Protein AF-A0A7C2LKJ3-F1 (afdb_monomer_lite)

Secondary structure (DSSP, 8-state):
----SSSHHHHHHGGGS------TTSPTT--STTTTTPPPPTHHHHT--HHHHHHHHHHHHHTTTPPP-SHHHHHHHHTSTT----TT--GGG--HHHHHHHHHHHHHHS--HHHHHHHHHHHHSSEEEETTEEEE--SS--------

Sequence (148 aa):
MHMKTRLLLLVILILTVGELGADTNVLPGYDGLFQGNFRLHPMLLERKTTEELGFLRNEIFARYGREFKTPAYREYFAKKPWYRVKASYSDNMLTPVDHENIAMILSFERPSRNEDAVRRLVLDRIEYTGDGETVVFSDETYLMWYHG

Structure (mmCIF, N/CA/C/O backbone):
data_AF-A0A7C2LKJ3-F1
#
_entry.id   AF-A0A7C2LKJ3-F1
#
loop_
_atom_site.group_PDB
_atom_site.id
_atom_site.type_symbol
_atom_site.label_atom_id
_atom_site.label_alt_id
_atom_site.label_comp_id
_atom_site.label_asym_id
_atom_site.label_entity_id
_atom_site.label_seq_id
_atom_site.pdbx_PDB_ins_code
_atom_site.Cartn_x
_atom_site.Cartn_y
_atom_site.Cartn_z
_atom_site.occupancy
_atom_site.B_iso_or_equiv
_atom_site.auth_seq_id
_atom_site.auth_comp_id
_atom_site.auth_asym_id
_atom_site.auth_atom_id
_atom_site.pdbx_PDB_model_num
ATOM 1 N N . MET A 1 1 ? -25.558 -38.829 -42.638 1.00 40.34 1 MET A N 1
ATOM 2 C CA . MET A 1 1 ? -24.186 -39.047 -42.133 1.00 40.34 1 MET A CA 1
ATOM 3 C C . MET A 1 1 ? -23.743 -37.784 -41.403 1.00 40.34 1 MET A C 1
ATOM 5 O O . MET A 1 1 ? -23.840 -36.704 -41.968 1.00 40.34 1 MET A O 1
ATOM 9 N N . HIS A 1 2 ? -23.445 -37.907 -40.109 1.00 48.53 2 HIS A N 1
ATOM 10 C CA . HIS A 1 2 ? -23.252 -36.814 -39.152 1.00 48.53 2 HIS A CA 1
ATOM 11 C C . HIS A 1 2 ? -22.059 -35.907 -39.469 1.00 48.53 2 HIS A C 1
ATOM 13 O O . HIS A 1 2 ? -20.924 -36.364 -39.498 1.00 48.53 2 HIS A O 1
ATOM 19 N N . MET A 1 3 ? -22.306 -34.600 -39.564 1.00 44.81 3 MET A N 1
ATOM 20 C CA . MET A 1 3 ? -21.255 -33.585 -39.454 1.00 44.81 3 MET A CA 1
ATOM 21 C C . MET A 1 3 ? -21.743 -32.419 -38.580 1.00 44.81 3 MET A C 1
ATOM 23 O O . MET A 1 3 ? -21.727 -31.260 -38.968 1.00 44.81 3 MET A O 1
ATOM 27 N N . LYS A 1 4 ? -22.250 -32.746 -37.384 1.00 49.72 4 LYS A N 1
ATOM 28 C CA . LYS A 1 4 ? -22.695 -31.790 -36.355 1.00 49.72 4 LYS A CA 1
ATOM 29 C C . LYS A 1 4 ? -21.866 -31.968 -35.081 1.00 49.72 4 LYS A C 1
ATOM 31 O O . LYS A 1 4 ? -22.398 -32.428 -34.079 1.00 49.72 4 LYS A O 1
ATOM 36 N N . THR A 1 5 ? -20.560 -31.688 -35.109 1.00 48.41 5 THR A N 1
ATOM 37 C CA . THR A 1 5 ? -19.768 -31.616 -33.850 1.00 48.41 5 THR A CA 1
ATOM 38 C C . THR A 1 5 ? -18.434 -30.868 -33.938 1.00 48.41 5 THR A C 1
ATOM 40 O O . THR A 1 5 ? -17.774 -30.706 -32.921 1.00 48.41 5 THR A O 1
ATOM 43 N N . ARG A 1 6 ? -18.000 -30.377 -35.107 1.00 48.59 6 ARG A N 1
ATOM 44 C CA . ARG A 1 6 ? -16.655 -29.774 -35.231 1.00 48.59 6 ARG A CA 1
ATOM 45 C C . ARG A 1 6 ? -16.603 -28.246 -35.204 1.00 48.59 6 ARG A C 1
ATOM 47 O O . ARG A 1 6 ? -15.517 -27.705 -35.070 1.00 48.59 6 ARG A O 1
ATOM 54 N N . LEU A 1 7 ? -17.748 -27.558 -35.245 1.00 42.50 7 LEU A N 1
ATOM 55 C CA . LEU A 1 7 ? -17.784 -26.091 -35.150 1.00 42.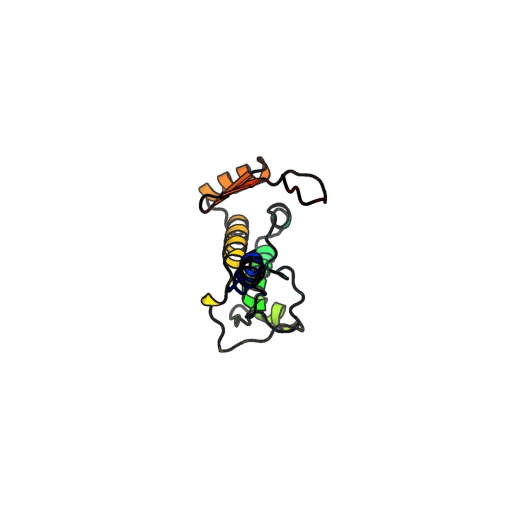50 7 LEU A CA 1
ATOM 56 C C . LEU A 1 7 ? -17.974 -25.573 -33.710 1.00 42.50 7 LEU A C 1
ATOM 58 O O . LEU A 1 7 ? -17.588 -24.450 -33.418 1.00 42.50 7 LEU A O 1
ATOM 62 N N . LEU A 1 8 ? -18.504 -26.393 -32.790 1.00 40.97 8 LEU A N 1
ATOM 63 C CA . LEU A 1 8 ? -18.692 -25.985 -31.389 1.00 40.97 8 LEU A CA 1
ATOM 64 C C . LEU A 1 8 ? -17.378 -26.013 -30.587 1.00 40.97 8 LEU A C 1
ATOM 66 O O . LEU A 1 8 ? -17.197 -25.219 -29.673 1.00 40.97 8 LEU A O 1
ATOM 70 N N . LEU A 1 9 ? -16.434 -26.886 -30.957 1.00 41.34 9 LEU A N 1
ATOM 71 C CA . LEU A 1 9 ? -15.140 -26.991 -30.273 1.00 41.34 9 LEU A CA 1
ATOM 72 C C . LEU A 1 9 ? -14.194 -25.825 -30.591 1.00 41.34 9 LEU A C 1
ATOM 74 O O . LEU A 1 9 ? -13.357 -25.496 -29.760 1.00 41.34 9 LEU A O 1
ATOM 78 N N . LEU A 1 10 ? -14.345 -25.160 -31.743 1.00 38.44 10 LEU A N 1
ATOM 79 C CA . LEU A 1 10 ? -13.482 -24.027 -32.095 1.00 38.44 10 LEU A CA 1
ATOM 80 C C . LEU A 1 10 ? -13.894 -22.730 -31.376 1.00 38.44 10 LEU A C 1
ATOM 82 O O . LEU A 1 10 ? -13.041 -21.909 -31.067 1.00 38.44 10 LEU A O 1
ATOM 86 N N . VAL A 1 11 ? -15.185 -22.569 -31.055 1.00 39.94 11 VAL A N 1
ATOM 87 C CA . VAL A 1 11 ? -15.674 -21.426 -30.260 1.00 39.94 11 VAL A CA 1
ATOM 88 C C . VAL A 1 11 ? -15.288 -21.577 -28.784 1.00 39.94 11 VAL A C 1
ATOM 90 O O . VAL A 1 11 ? -15.018 -20.585 -28.119 1.00 39.94 11 VAL A O 1
ATOM 93 N N . ILE A 1 12 ? -15.180 -22.813 -28.282 1.00 41.06 12 ILE A N 1
ATOM 94 C CA . ILE A 1 12 ? -14.734 -23.084 -26.906 1.00 41.06 12 ILE A CA 1
ATOM 95 C C . ILE A 1 12 ? -13.205 -22.966 -26.772 1.00 41.06 12 ILE A C 1
ATOM 97 O O . ILE A 1 12 ? -12.724 -22.562 -25.720 1.00 41.06 12 ILE A O 1
ATOM 101 N N . LEU A 1 13 ? -12.431 -23.231 -27.832 1.00 37.91 13 LEU A N 1
ATOM 102 C CA . LEU A 1 13 ? -10.963 -23.132 -27.785 1.00 37.91 13 LEU A CA 1
ATOM 103 C C . LEU A 1 13 ? -10.441 -21.680 -27.782 1.00 37.91 13 LEU A C 1
ATOM 105 O O . LEU A 1 13 ? -9.318 -21.434 -27.357 1.00 37.91 13 LEU A O 1
ATOM 109 N N . ILE A 1 14 ? -11.256 -20.708 -28.207 1.00 42.97 14 ILE A N 1
ATOM 110 C CA . ILE A 1 14 ? -10.915 -19.273 -28.137 1.00 42.97 14 ILE A CA 1
ATOM 111 C C . ILE A 1 14 ? -11.253 -18.676 -26.754 1.00 42.97 14 ILE A C 1
ATOM 113 O O . ILE A 1 14 ? -10.770 -17.601 -26.413 1.00 42.97 14 ILE A O 1
ATOM 117 N N . LEU A 1 15 ? -12.005 -19.383 -25.900 1.00 45.09 15 LEU A N 1
ATOM 118 C CA . LEU A 1 15 ? -12.330 -18.911 -24.545 1.00 45.09 15 LEU A CA 1
ATOM 119 C C . LEU A 1 15 ? -11.211 -19.141 -23.514 1.00 45.09 15 LEU A C 1
ATOM 121 O O . LEU A 1 15 ? -11.354 -18.719 -22.373 1.00 45.09 15 LEU A O 1
ATOM 125 N N . THR A 1 16 ? -10.089 -19.756 -23.894 1.00 48.25 16 THR A N 1
ATOM 126 C CA . THR A 1 16 ? -8.920 -19.937 -23.012 1.00 48.25 16 THR A CA 1
ATOM 127 C C . THR A 1 16 ? -7.733 -19.063 -23.415 1.00 48.25 16 THR A C 1
ATOM 129 O O . THR A 1 16 ? -6.583 -19.451 -23.229 1.00 48.25 16 THR A O 1
ATOM 132 N N . VAL A 1 17 ? -7.986 -17.875 -23.968 1.00 46.41 17 VAL A N 1
ATOM 133 C CA . VAL A 1 17 ? -6.996 -16.791 -23.963 1.00 46.41 17 VAL A CA 1
ATOM 134 C C . VAL A 1 17 ? -7.305 -15.929 -22.750 1.00 46.41 17 VAL A C 1
ATOM 136 O O . VAL A 1 17 ? -8.113 -15.014 -22.835 1.00 46.41 17 VAL A O 1
ATOM 139 N N . GLY A 1 18 ? -6.694 -16.299 -21.622 1.00 43.34 18 GLY A N 1
ATOM 140 C CA . GLY A 1 18 ? -6.651 -15.522 -20.388 1.00 43.34 18 GLY A CA 1
ATOM 141 C C . GLY A 1 18 ? -8.020 -15.163 -19.822 1.00 43.34 18 GLY A C 1
ATOM 142 O O . GLY A 1 18 ? -8.619 -14.162 -20.208 1.00 43.34 18 GLY A O 1
ATOM 143 N N . GLU A 1 19 ? -8.457 -15.882 -18.787 1.00 43.75 19 GLU A N 1
ATOM 144 C CA . GLU A 1 19 ? -9.182 -15.183 -17.732 1.00 43.75 19 GLU A CA 1
ATOM 145 C C . GLU A 1 19 ? -8.282 -14.018 -17.294 1.00 43.75 19 GLU A C 1
ATOM 147 O O . GLU A 1 19 ? -7.338 -14.183 -16.523 1.00 43.75 19 GLU A O 1
ATOM 152 N N . LEU A 1 20 ? -8.540 -12.825 -17.831 1.00 43.72 20 LEU A N 1
ATOM 153 C CA . LEU A 1 20 ? -8.267 -11.580 -17.141 1.00 43.72 20 LEU A CA 1
ATOM 154 C C . LEU A 1 20 ? -9.114 -11.683 -15.879 1.00 43.72 20 LEU A C 1
ATOM 156 O O . LEU A 1 20 ? -10.274 -11.276 -15.873 1.00 43.72 20 LEU A O 1
ATOM 160 N N . GLY A 1 21 ? -8.571 -12.368 -14.871 1.00 44.16 21 GLY A N 1
ATOM 161 C CA . GLY A 1 21 ? -9.195 -12.565 -13.581 1.00 44.16 21 GLY A CA 1
ATOM 162 C C . GLY A 1 21 ? -9.413 -11.186 -13.000 1.00 44.16 21 GLY A C 1
ATOM 163 O O . GLY A 1 21 ? -8.504 -10.597 -12.416 1.00 44.16 21 GLY A O 1
ATOM 164 N N . ALA A 1 22 ? -10.599 -10.634 -13.250 1.00 51.09 22 ALA A N 1
ATOM 165 C CA . ALA A 1 22 ? -11.072 -9.466 -12.555 1.00 51.09 22 ALA A CA 1
ATOM 166 C C . ALA A 1 22 ? -10.930 -9.799 -11.076 1.00 51.09 22 ALA A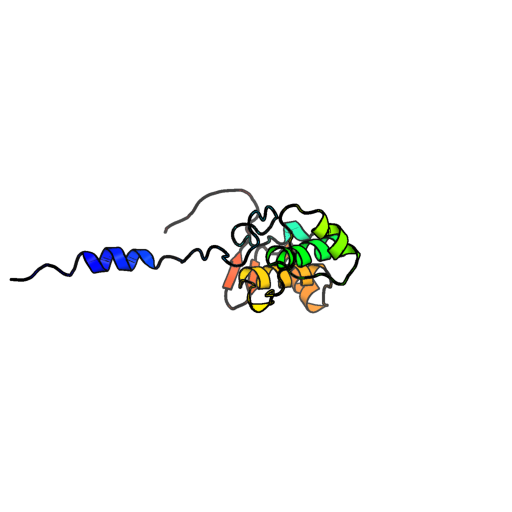 C 1
ATOM 168 O O . ALA A 1 22 ? -11.396 -10.845 -10.629 1.00 51.09 22 ALA A O 1
ATOM 169 N N . ASP A 1 23 ? -10.212 -8.953 -10.355 1.00 62.22 23 ASP A N 1
ATOM 170 C CA . ASP A 1 23 ? -9.937 -9.137 -8.945 1.00 62.22 23 ASP A CA 1
ATOM 171 C C . ASP A 1 23 ? -11.259 -9.079 -8.161 1.00 62.22 23 ASP A C 1
ATOM 173 O O . ASP A 1 23 ? -11.741 -8.016 -7.764 1.00 62.22 23 ASP A O 1
ATOM 177 N N . THR A 1 24 ? -11.910 -10.235 -8.010 1.00 67.56 24 THR A N 1
ATOM 178 C CA . THR A 1 24 ? -13.265 -10.336 -7.454 1.00 67.56 24 THR A CA 1
ATOM 179 C C . THR A 1 24 ? -13.303 -10.046 -5.957 1.00 67.56 24 THR A C 1
ATOM 181 O O . THR A 1 24 ? -14.384 -9.939 -5.379 1.00 67.56 24 THR A O 1
ATOM 184 N N . ASN A 1 25 ? -12.141 -9.950 -5.306 1.00 85.94 25 ASN A N 1
ATOM 185 C CA . ASN A 1 25 ? -12.035 -9.798 -3.859 1.00 85.94 25 ASN A CA 1
ATOM 186 C C . ASN A 1 25 ? -11.881 -8.336 -3.418 1.00 85.94 25 ASN A C 1
ATOM 188 O O . ASN A 1 25 ? -12.074 -8.044 -2.225 1.00 85.94 25 ASN A O 1
ATOM 192 N N . VAL A 1 26 ? -11.586 -7.432 -4.359 1.00 93.12 26 VAL A N 1
ATOM 193 C CA . VAL A 1 26 ? -11.445 -5.992 -4.120 1.00 93.12 26 VAL A CA 1
ATOM 194 C C . VAL A 1 26 ? -12.758 -5.363 -3.659 1.00 93.12 26 VAL A C 1
ATOM 196 O O . VAL A 1 26 ? -13.864 -5.766 -4.024 1.00 93.12 26 VAL A O 1
ATOM 199 N N . LEU A 1 27 ? -12.631 -4.352 -2.805 1.00 94.62 27 LEU A N 1
ATOM 200 C CA . LEU A 1 27 ? -13.735 -3.558 -2.299 1.00 94.62 27 LEU A CA 1
ATOM 201 C C . LEU A 1 27 ? -14.473 -2.840 -3.442 1.00 94.62 27 LEU A C 1
ATOM 203 O O . LEU A 1 27 ? -13.836 -2.207 -4.290 1.00 94.62 27 LEU A O 1
ATOM 207 N N . PRO A 1 28 ? -15.818 -2.859 -3.440 1.00 93.75 28 PRO A N 1
ATOM 208 C CA . PRO A 1 28 ? -16.602 -2.103 -4.405 1.00 93.75 28 PRO A CA 1
ATOM 209 C C . PRO A 1 28 ? -16.226 -0.618 -4.400 1.00 93.75 28 PRO A C 1
ATOM 211 O O . PRO A 1 28 ? -16.133 0.007 -3.343 1.00 93.75 28 PRO A O 1
ATOM 214 N N . GLY A 1 29 ? -16.039 -0.053 -5.592 1.00 92.94 29 GLY A N 1
ATOM 215 C CA . GLY A 1 29 ? -15.694 1.359 -5.759 1.00 92.94 29 GLY A CA 1
ATOM 216 C C . GLY A 1 29 ? -14.233 1.705 -5.465 1.00 92.94 29 GLY A C 1
ATOM 217 O O . GLY A 1 29 ? -13.926 2.889 -5.379 1.00 92.94 29 GLY A O 1
ATOM 218 N N . TYR A 1 30 ? -13.341 0.718 -5.309 1.00 94.94 30 TYR A N 1
ATOM 219 C CA . TYR A 1 30 ? -11.901 0.969 -5.224 1.00 94.94 30 TYR A CA 1
ATOM 220 C C . TYR A 1 30 ? -11.416 1.814 -6.412 1.00 94.94 30 TYR A C 1
ATOM 222 O O . TYR A 1 30 ? -11.569 1.414 -7.566 1.00 94.94 30 TYR A O 1
ATOM 230 N N . ASP A 1 31 ? -10.824 2.973 -6.113 1.00 93.88 31 ASP A N 1
ATOM 231 C CA . ASP A 1 31 ? -10.349 3.974 -7.082 1.00 93.88 31 ASP A CA 1
ATOM 232 C C . ASP A 1 31 ? -8.834 4.239 -7.013 1.00 93.88 31 ASP A C 1
ATOM 234 O O . ASP A 1 31 ? -8.342 5.242 -7.527 1.00 93.88 31 ASP A O 1
ATOM 238 N N . GLY A 1 32 ? -8.096 3.352 -6.343 1.00 93.38 32 GLY A N 1
ATOM 239 C CA . GLY A 1 32 ? -6.665 3.515 -6.107 1.00 93.38 32 GLY A CA 1
ATOM 240 C C . GLY A 1 32 ? -5.769 3.089 -7.275 1.00 93.38 32 GLY A C 1
ATOM 241 O O . GLY A 1 32 ? -6.231 2.755 -8.363 1.00 93.38 32 GLY A O 1
ATOM 242 N N . LEU A 1 33 ? -4.456 3.080 -7.034 1.00 92.56 33 LEU A N 1
ATOM 243 C CA . LEU A 1 33 ? -3.438 2.856 -8.067 1.00 92.56 33 LEU A CA 1
ATOM 244 C C . LEU A 1 33 ? -3.504 1.453 -8.681 1.00 92.56 33 LEU A C 1
ATOM 246 O O . LEU A 1 33 ? -3.233 1.278 -9.864 1.00 92.56 33 LEU A O 1
ATOM 250 N N . PHE A 1 34 ? -3.842 0.445 -7.881 1.00 91.62 34 PHE A N 1
ATOM 251 C CA . PHE A 1 34 ? -3.712 -0.957 -8.270 1.00 91.62 34 PHE A CA 1
ATOM 252 C C . PHE A 1 34 ? -4.900 -1.488 -9.087 1.00 91.62 34 PHE A C 1
ATOM 254 O O . PHE A 1 34 ? -5.074 -2.699 -9.211 1.00 91.62 34 PHE A O 1
ATOM 261 N N . GLN A 1 35 ? -5.756 -0.615 -9.625 1.00 86.62 35 GLN A N 1
ATOM 262 C CA . GLN A 1 35 ? -6.895 -1.036 -10.441 1.00 86.62 35 GLN A CA 1
ATOM 263 C C . GLN A 1 35 ? -6.465 -1.957 -11.595 1.00 86.62 35 GLN A C 1
ATOM 265 O O . GLN A 1 35 ? -5.453 -1.725 -12.250 1.00 86.62 35 GLN A O 1
ATOM 270 N N . GLY A 1 36 ? -7.251 -3.010 -11.844 1.00 84.12 36 GLY A N 1
ATOM 271 C CA . GLY A 1 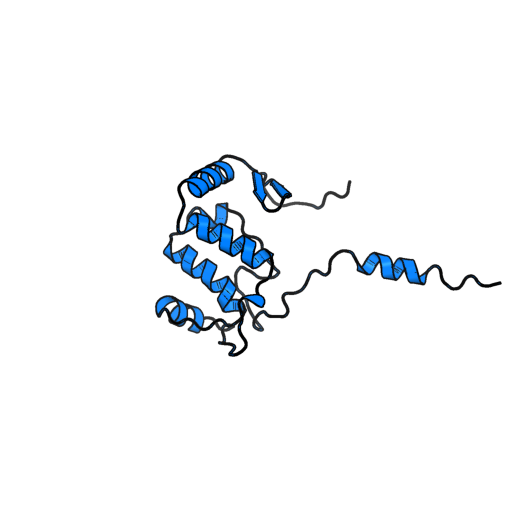36 ? -7.032 -3.909 -12.981 1.00 84.12 36 GLY A CA 1
ATOM 272 C C . GLY A 1 36 ? -5.731 -4.716 -12.916 1.00 84.12 36 GLY A C 1
ATOM 273 O O . GLY A 1 36 ? -5.144 -4.972 -13.961 1.00 84.12 36 GLY A O 1
ATOM 274 N N . ASN A 1 37 ? -5.278 -5.100 -11.715 1.00 81.19 37 ASN A N 1
ATOM 275 C CA . ASN A 1 37 ? -4.001 -5.796 -11.502 1.00 81.19 37 ASN A CA 1
ATOM 276 C C . ASN A 1 37 ? -2.811 -5.006 -12.070 1.00 81.19 37 ASN A C 1
ATOM 278 O O . ASN A 1 37 ? -1.945 -5.556 -12.752 1.00 81.19 37 ASN A O 1
ATOM 282 N N . PHE A 1 38 ? -2.787 -3.694 -11.821 1.00 84.38 38 PHE A N 1
ATOM 283 C CA . PHE A 1 38 ? -1.691 -2.835 -12.254 1.00 84.38 38 PHE A CA 1
ATOM 284 C C . PHE A 1 38 ? -0.350 -3.337 -11.701 1.00 84.38 38 PHE A C 1
ATOM 286 O O . PHE A 1 38 ? -0.177 -3.459 -10.486 1.00 84.38 38 PHE A O 1
ATOM 293 N N . ARG A 1 39 ? 0.606 -3.593 -12.597 1.00 87.19 39 ARG A N 1
ATOM 294 C CA . ARG A 1 39 ? 1.993 -3.927 -12.254 1.00 87.19 39 ARG A CA 1
ATOM 295 C C . ARG A 1 39 ? 2.814 -2.652 -12.125 1.00 87.19 39 ARG A C 1
ATOM 297 O O . ARG A 1 39 ? 2.805 -1.810 -13.022 1.00 87.19 39 ARG A O 1
ATOM 304 N N . LEU A 1 40 ? 3.521 -2.509 -11.011 1.00 84.06 40 LEU A N 1
ATOM 305 C CA . LEU A 1 40 ? 4.380 -1.361 -10.760 1.00 84.06 40 LEU A CA 1
ATOM 306 C C . LEU A 1 40 ? 5.588 -1.364 -11.692 1.00 84.06 40 LEU A C 1
ATOM 308 O O . LEU A 1 40 ? 6.249 -2.380 -11.886 1.00 84.06 40 LEU A O 1
ATOM 312 N N . HIS A 1 41 ? 5.910 -0.176 -12.196 1.00 83.31 41 HIS A N 1
ATOM 313 C CA . HIS A 1 41 ? 7.199 0.094 -12.810 1.00 83.31 41 HIS A CA 1
ATOM 314 C C . HIS A 1 41 ? 8.169 0.664 -11.757 1.00 83.31 41 HIS A C 1
ATOM 316 O O . HIS A 1 41 ? 7.774 1.590 -11.037 1.00 83.31 41 HIS A O 1
ATOM 322 N N . PRO A 1 42 ? 9.435 0.208 -11.682 1.00 77.75 42 PRO A N 1
ATOM 323 C CA . PRO A 1 42 ? 10.410 0.667 -10.685 1.00 77.75 42 PRO A CA 1
ATOM 324 C C . PRO A 1 42 ? 10.589 2.194 -10.602 1.00 77.75 42 PRO A C 1
ATOM 326 O O . PRO A 1 42 ? 10.718 2.740 -9.505 1.00 77.75 42 PRO A O 1
ATOM 329 N N . MET A 1 43 ? 10.514 2.915 -11.731 1.00 78.38 43 MET A N 1
ATOM 330 C CA . MET A 1 43 ? 10.599 4.392 -11.747 1.00 78.38 43 MET A CA 1
ATOM 331 C C . MET A 1 43 ? 9.521 5.080 -10.897 1.00 78.38 43 MET A C 1
ATOM 333 O O . MET A 1 43 ? 9.753 6.168 -10.375 1.00 78.38 43 MET A O 1
ATOM 337 N N . LEU A 1 44 ? 8.348 4.461 -10.712 1.00 85.19 44 LEU A N 1
ATOM 338 C CA . LEU A 1 44 ? 7.298 5.030 -9.860 1.00 85.19 44 LEU A CA 1
ATOM 339 C C . LEU A 1 44 ? 7.692 5.030 -8.377 1.00 85.19 44 LEU A C 1
ATOM 341 O O . LEU A 1 44 ? 7.112 5.780 -7.591 1.00 85.19 44 LEU A O 1
ATOM 345 N N . LEU A 1 45 ? 8.658 4.197 -7.989 1.00 87.69 45 LEU A N 1
ATOM 346 C CA . LEU A 1 45 ? 9.107 4.025 -6.610 1.00 87.69 45 LEU A CA 1
ATOM 347 C C . LEU A 1 45 ? 10.385 4.808 -6.302 1.00 87.69 45 LEU A C 1
ATOM 349 O O . LEU A 1 45 ? 10.627 5.143 -5.146 1.00 87.69 45 LEU A O 1
ATOM 353 N N . GLU A 1 46 ? 11.189 5.124 -7.318 1.00 81.44 46 GLU A N 1
ATOM 354 C CA . GLU A 1 46 ? 12.536 5.686 -7.164 1.00 81.44 46 GLU A CA 1
ATOM 355 C C . GLU A 1 46 ? 12.576 6.953 -6.304 1.00 81.44 46 GLU A C 1
ATOM 357 O O . GLU A 1 46 ? 13.455 7.104 -5.455 1.00 81.44 46 GLU A O 1
ATOM 362 N N . ARG A 1 47 ? 11.596 7.840 -6.496 1.00 84.56 47 ARG A N 1
ATOM 363 C CA . ARG A 1 47 ? 11.527 9.147 -5.831 1.00 84.56 47 ARG A CA 1
ATOM 364 C C . ARG A 1 47 ? 10.638 9.159 -4.586 1.00 84.56 47 ARG A C 1
ATOM 366 O O . ARG A 1 47 ? 10.405 10.233 -4.037 1.00 84.56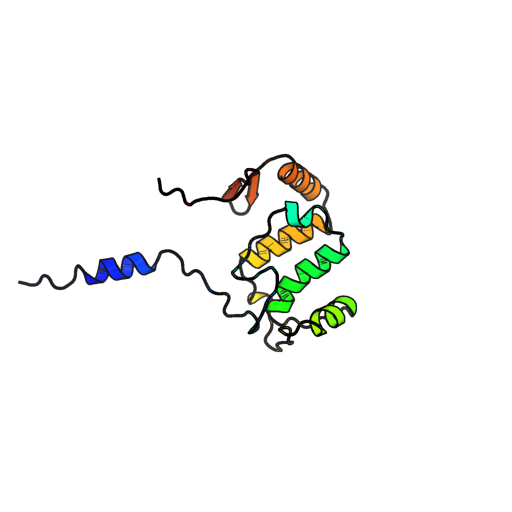 47 ARG A O 1
ATOM 373 N N . LYS A 1 48 ? 10.122 8.002 -4.160 1.00 89.75 48 LYS A N 1
ATOM 374 C CA . LYS A 1 48 ? 9.269 7.884 -2.973 1.00 89.75 48 LYS A CA 1
ATOM 375 C C . LYS A 1 48 ? 10.111 7.715 -1.714 1.00 89.75 48 LYS A C 1
ATOM 377 O O . LYS A 1 48 ? 11.088 6.972 -1.686 1.00 89.75 48 LYS A O 1
ATOM 382 N N . THR A 1 49 ? 9.692 8.377 -0.648 1.00 93.44 49 THR A N 1
ATOM 383 C CA . THR A 1 49 ? 10.210 8.157 0.704 1.00 93.44 49 THR A CA 1
ATOM 384 C C . THR A 1 49 ? 9.785 6.786 1.238 1.00 93.44 49 THR A C 1
ATOM 386 O O . THR A 1 49 ? 8.780 6.218 0.808 1.00 93.44 49 THR A O 1
ATOM 389 N N . THR A 1 50 ? 10.503 6.261 2.236 1.00 91.44 50 THR A N 1
ATOM 390 C CA . THR A 1 50 ? 10.129 5.008 2.923 1.00 91.44 50 THR A CA 1
ATOM 391 C C . THR A 1 50 ? 8.705 5.053 3.484 1.00 91.44 50 THR A C 1
ATOM 393 O O . THR A 1 50 ? 8.007 4.041 3.490 1.00 91.44 50 THR A O 1
ATOM 396 N N . GLU A 1 51 ? 8.250 6.224 3.933 1.00 95.12 51 GLU A N 1
ATOM 397 C CA . GLU A 1 51 ? 6.884 6.412 4.418 1.00 95.12 51 GLU A CA 1
ATOM 398 C C . GLU A 1 51 ? 5.854 6.272 3.288 1.00 95.12 51 GLU A C 1
ATOM 400 O O . GLU A 1 51 ? 4.907 5.493 3.418 1.00 95.12 51 GLU A O 1
ATOM 405 N N . GLU A 1 52 ? 6.056 6.959 2.159 1.00 96.12 52 GLU A N 1
ATOM 406 C CA . GLU A 1 52 ? 5.174 6.863 0.987 1.00 96.12 52 GLU A CA 1
ATOM 407 C C . GLU A 1 52 ? 5.113 5.444 0.421 1.00 96.12 52 GLU A C 1
ATOM 409 O O . GLU A 1 52 ? 4.038 4.982 0.037 1.00 96.12 52 GLU A O 1
ATOM 414 N N . LEU A 1 53 ? 6.246 4.741 0.398 1.00 95.81 53 LEU A N 1
ATOM 415 C CA . LEU A 1 53 ? 6.306 3.333 0.013 1.00 95.81 53 LEU A CA 1
ATOM 416 C C . LEU A 1 53 ? 5.486 2.462 0.975 1.00 95.81 53 LEU A C 1
ATOM 418 O O . LEU A 1 53 ? 4.683 1.647 0.526 1.00 95.81 53 LEU A O 1
ATOM 422 N N . GLY A 1 54 ? 5.575 2.724 2.282 1.00 97.44 54 GLY A N 1
ATOM 423 C CA . GLY A 1 54 ? 4.746 2.064 3.286 1.00 97.44 54 GLY A CA 1
ATOM 424 C C . GLY A 1 54 ? 3.249 2.261 3.045 1.00 97.44 54 GLY A C 1
ATOM 425 O O . GLY A 1 54 ? 2.482 1.299 3.123 1.00 97.44 54 GLY A O 1
ATOM 426 N N . PHE A 1 55 ? 2.804 3.479 2.726 1.00 98.31 55 PHE A N 1
ATOM 427 C CA . PHE A 1 55 ? 1.403 3.724 2.362 1.00 98.31 55 PHE A CA 1
ATOM 428 C C . PHE A 1 55 ? 1.010 3.004 1.071 1.00 98.31 55 PHE A C 1
ATOM 430 O O . PHE A 1 55 ? -0.044 2.373 1.036 1.00 98.31 55 PHE A O 1
ATOM 437 N N . LEU A 1 56 ? 1.869 3.037 0.052 1.00 97.44 56 LEU A N 1
ATOM 438 C CA . LEU A 1 56 ? 1.636 2.370 -1.225 1.00 97.44 56 LEU A CA 1
ATOM 439 C C . LEU A 1 56 ? 1.480 0.852 -1.054 1.00 97.44 56 LEU A C 1
ATOM 441 O O . LEU A 1 56 ? 0.510 0.268 -1.532 1.00 97.44 56 LEU A O 1
ATOM 445 N N . ARG A 1 57 ? 2.378 0.217 -0.296 1.00 97.75 57 ARG A N 1
ATOM 446 C CA . ARG A 1 57 ? 2.291 -1.211 0.032 1.00 97.75 57 ARG A CA 1
ATOM 447 C C . ARG A 1 57 ? 1.035 -1.527 0.832 1.00 97.75 57 ARG A C 1
ATOM 449 O O . ARG A 1 57 ? 0.413 -2.562 0.617 1.00 97.75 57 ARG A O 1
ATOM 456 N N . ASN A 1 58 ? 0.641 -0.652 1.759 1.00 98.50 58 ASN A N 1
ATOM 457 C CA . ASN A 1 58 ? -0.571 -0.876 2.541 1.00 98.50 58 ASN A CA 1
ATOM 458 C C . ASN A 1 58 ? -1.863 -0.655 1.747 1.00 98.50 58 ASN A C 1
ATOM 460 O O . ASN A 1 58 ? -2.873 -1.258 2.099 1.00 98.50 58 ASN A O 1
ATOM 464 N N . GLU A 1 59 ? -1.842 0.105 0.651 1.00 98.31 59 GLU A N 1
ATOM 465 C CA . GLU A 1 59 ? -2.997 0.240 -0.241 1.00 98.31 59 GLU A CA 1
ATOM 466 C C . GLU A 1 59 ? -3.374 -1.099 -0.891 1.00 98.31 59 GLU A C 1
ATOM 468 O O . GLU A 1 59 ? -4.562 -1.423 -0.968 1.00 98.31 59 GLU A O 1
ATOM 473 N N . ILE A 1 60 ? -2.370 -1.911 -1.248 1.00 97.69 60 ILE A N 1
ATOM 474 C CA . ILE A 1 60 ? -2.559 -3.268 -1.783 1.00 97.69 60 ILE A CA 1
ATOM 475 C C . ILE A 1 60 ? -3.379 -4.124 -0.822 1.00 97.69 60 ILE A C 1
ATOM 477 O O . ILE A 1 60 ? -4.261 -4.842 -1.255 1.00 97.69 60 ILE A O 1
ATOM 481 N N . PHE A 1 61 ? -3.157 -4.032 0.488 1.00 98.06 61 PHE A N 1
ATOM 482 C CA . PHE A 1 61 ? -3.981 -4.770 1.448 1.00 98.06 61 PHE A CA 1
ATOM 483 C C . PHE A 1 61 ? -5.313 -4.060 1.748 1.00 98.06 61 PHE A C 1
ATOM 485 O O . PHE A 1 61 ? -6.335 -4.702 2.003 1.00 98.06 61 PHE A O 1
ATOM 492 N N . ALA A 1 62 ? -5.323 -2.723 1.728 1.00 98.19 62 ALA A N 1
ATOM 493 C CA . ALA A 1 62 ? -6.503 -1.916 2.021 1.00 98.19 62 ALA A CA 1
ATOM 494 C C . ALA A 1 62 ? -7.627 -2.163 1.011 1.00 98.19 62 ALA A C 1
ATOM 496 O O . ALA A 1 62 ? -8.789 -2.229 1.414 1.00 98.19 62 ALA A O 1
ATOM 497 N N . ARG A 1 63 ? -7.299 -2.349 -0.277 1.00 97.31 63 ARG A N 1
ATOM 498 C CA . ARG A 1 63 ? -8.293 -2.626 -1.329 1.00 97.31 63 ARG A CA 1
ATOM 499 C C . ARG A 1 63 ? -9.047 -3.941 -1.115 1.00 97.31 63 ARG A C 1
ATOM 501 O O . ARG A 1 63 ? -10.135 -4.089 -1.649 1.00 97.31 63 ARG A O 1
ATOM 508 N N . TYR A 1 64 ? -8.535 -4.840 -0.276 1.00 96.94 64 TYR A N 1
ATOM 509 C CA . TYR A 1 64 ? -9.206 -6.077 0.144 1.00 96.94 64 TYR A CA 1
ATOM 510 C C . TYR A 1 64 ? -9.885 -5.978 1.518 1.00 96.94 64 TYR A C 1
ATOM 512 O O . TYR A 1 64 ? -10.492 -6.943 1.983 1.00 96.94 64 TYR A O 1
ATOM 520 N N . GLY A 1 65 ? -9.804 -4.823 2.183 1.00 97.75 65 GLY A N 1
ATOM 521 C CA . GLY A 1 65 ? -10.438 -4.571 3.476 1.00 97.75 65 GLY A CA 1
ATOM 522 C C . GLY A 1 65 ? -9.627 -4.999 4.700 1.00 97.75 65 GLY A C 1
ATOM 523 O O . GLY A 1 65 ? -10.227 -5.250 5.748 1.00 97.75 65 GLY A O 1
ATOM 524 N N . ARG A 1 66 ? -8.291 -5.074 4.605 1.00 98.38 66 ARG A N 1
ATOM 525 C CA . ARG A 1 66 ? -7.419 -5.341 5.763 1.00 98.38 66 ARG A CA 1
ATOM 526 C C . ARG A 1 66 ? -7.627 -4.318 6.874 1.00 98.38 66 ARG A C 1
ATOM 528 O O . ARG A 1 66 ? -7.524 -3.126 6.627 1.00 98.38 66 ARG A O 1
ATOM 535 N N . GLU A 1 67 ? -7.809 -4.770 8.115 1.00 98.19 67 GLU A N 1
ATOM 536 C CA . GLU A 1 67 ? -7.821 -3.877 9.278 1.00 98.19 67 GLU A CA 1
ATOM 537 C C . GLU A 1 67 ? -6.397 -3.433 9.671 1.00 98.19 67 GLU A 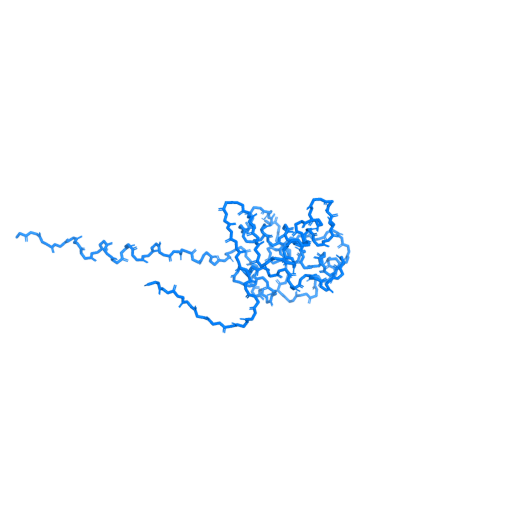C 1
ATOM 539 O O . GLU A 1 67 ? -5.512 -4.261 9.901 1.00 98.19 67 GLU A O 1
ATOM 544 N N . PHE A 1 68 ? -6.176 -2.124 9.828 1.00 98.12 68 PHE A N 1
ATOM 545 C CA . PHE A 1 68 ? -4.881 -1.579 10.250 1.00 98.12 68 PHE A CA 1
ATOM 546 C C . PHE A 1 68 ? -4.823 -1.259 11.750 1.00 98.12 68 PHE A C 1
ATOM 548 O O . PHE A 1 68 ? -5.608 -0.468 12.280 1.00 98.12 68 PHE A O 1
ATOM 555 N N . LYS A 1 69 ? -3.812 -1.812 12.434 1.00 97.12 69 LYS A N 1
ATOM 556 C CA . LYS A 1 69 ? -3.516 -1.503 13.846 1.00 97.12 69 LYS A CA 1
ATOM 557 C C . LYS A 1 69 ? -2.627 -0.267 14.005 1.00 97.12 69 LYS A C 1
ATOM 559 O O . LYS A 1 69 ? -2.823 0.507 14.943 1.00 97.12 69 LYS A O 1
ATOM 564 N N . THR A 1 70 ? -1.721 -0.025 13.059 1.00 97.69 70 THR A N 1
ATOM 565 C CA . THR A 1 70 ? -0.897 1.191 13.012 1.00 97.69 70 THR A CA 1
ATOM 566 C C . THR A 1 70 ? -1.782 2.433 12.827 1.00 97.69 70 THR A C 1
ATOM 568 O O . THR A 1 70 ? -2.526 2.479 11.842 1.00 97.69 70 THR A O 1
ATOM 571 N N . PRO A 1 71 ? -1.710 3.444 13.720 1.00 98.19 71 PRO A N 1
ATOM 572 C CA . PRO A 1 71 ? -2.566 4.632 13.650 1.00 98.19 71 PRO A CA 1
ATOM 573 C C . PRO A 1 71 ? -2.499 5.373 12.313 1.00 98.19 71 PRO A C 1
ATOM 575 O O . PRO A 1 71 ? -3.542 5.615 11.716 1.00 98.19 71 PRO A O 1
ATOM 578 N N . ALA A 1 72 ? -1.293 5.614 11.791 1.00 97.94 72 ALA A N 1
ATOM 579 C CA . ALA A 1 72 ? -1.094 6.336 10.533 1.00 97.94 72 ALA A CA 1
ATOM 580 C C . ALA A 1 72 ? -1.848 5.699 9.349 1.00 97.94 72 ALA A C 1
ATOM 582 O O . ALA A 1 72 ? -2.582 6.382 8.637 1.00 97.94 72 ALA A O 1
ATOM 583 N N . TYR A 1 73 ? -1.743 4.376 9.169 1.00 98.44 73 TYR A N 1
ATOM 584 C CA . TYR A 1 73 ? -2.456 3.669 8.098 1.00 98.44 73 TYR A CA 1
ATOM 585 C C . TYR A 1 73 ? -3.964 3.654 8.331 1.00 98.44 73 TYR A C 1
ATOM 587 O O . TYR A 1 73 ? -4.732 3.914 7.408 1.00 98.44 73 TYR A O 1
ATOM 595 N N . ARG A 1 74 ? -4.400 3.398 9.570 1.00 98.38 74 ARG A N 1
ATOM 596 C CA . ARG A 1 74 ? -5.825 3.392 9.909 1.00 98.38 74 ARG A CA 1
ATOM 597 C C . ARG A 1 74 ? -6.473 4.740 9.597 1.00 98.38 74 ARG A C 1
ATOM 599 O O . ARG A 1 74 ? -7.511 4.770 8.949 1.00 98.38 74 ARG A O 1
ATOM 606 N N . GLU A 1 75 ? -5.858 5.836 10.027 1.00 98.38 75 GLU A N 1
ATOM 607 C CA . GLU A 1 75 ? -6.368 7.194 9.818 1.00 98.38 75 GLU A CA 1
ATOM 608 C C . GLU A 1 75 ? -6.329 7.618 8.350 1.00 98.38 75 GLU A C 1
ATOM 610 O O . GLU A 1 75 ? -7.247 8.287 7.877 1.00 98.38 75 GLU A O 1
ATOM 615 N N . TYR A 1 76 ? -5.289 7.218 7.616 1.00 98.44 76 TYR A N 1
ATOM 616 C CA . TYR A 1 76 ? -5.173 7.494 6.189 1.00 98.44 76 TYR A CA 1
ATOM 617 C C . TYR A 1 76 ? -6.252 6.770 5.377 1.00 98.44 76 TYR A C 1
ATOM 619 O O . TYR A 1 76 ? -6.991 7.410 4.627 1.00 98.44 76 TYR A O 1
ATOM 627 N N . PHE A 1 77 ? -6.389 5.449 5.545 1.00 98.44 77 PHE A N 1
ATOM 628 C CA . PHE A 1 77 ? -7.348 4.661 4.768 1.00 98.44 77 PHE A CA 1
ATOM 629 C C . PHE A 1 77 ? -8.794 4.898 5.205 1.00 98.44 77 PHE A C 1
ATOM 631 O O . PHE A 1 77 ? -9.678 4.879 4.357 1.00 98.44 77 PHE A O 1
ATOM 638 N N . ALA A 1 78 ? -9.058 5.243 6.473 1.00 97.56 78 ALA A N 1
ATOM 639 C CA . ALA A 1 78 ? -10.401 5.628 6.924 1.00 97.56 78 ALA A CA 1
ATOM 640 C C . ALA A 1 78 ? -10.976 6.851 6.184 1.00 97.56 78 ALA A C 1
ATOM 642 O O . ALA A 1 78 ? -12.192 7.018 6.138 1.00 97.56 78 ALA A O 1
ATOM 643 N N . LYS A 1 79 ? -10.123 7.695 5.586 1.00 98.06 79 LYS A N 1
ATOM 644 C CA . LYS A 1 79 ? -10.540 8.848 4.771 1.00 98.06 79 LYS A CA 1
ATOM 645 C C . LYS A 1 79 ? -10.864 8.476 3.320 1.00 98.06 79 LYS A C 1
ATOM 647 O O . LYS A 1 79 ? -11.380 9.317 2.588 1.00 98.06 79 LYS A O 1
ATOM 652 N N . LYS A 1 80 ? -10.547 7.256 2.875 1.00 97.94 80 LYS A N 1
ATOM 653 C CA . LYS A 1 80 ? -10.828 6.803 1.508 1.00 97.94 80 LYS A CA 1
ATOM 654 C C . LYS A 1 80 ? -12.292 6.358 1.407 1.00 97.94 80 LYS A C 1
ATOM 656 O O . LYS A 1 80 ? -12.720 5.517 2.200 1.00 97.94 80 LYS A O 1
ATOM 661 N N . PRO A 1 81 ? -13.073 6.866 0.436 1.00 97.38 81 PRO A N 1
ATOM 662 C CA . PRO A 1 81 ? -14.507 6.582 0.357 1.00 97.38 81 PRO A CA 1
ATOM 663 C C . PRO A 1 81 ? -14.807 5.089 0.168 1.00 97.38 81 PRO A C 1
ATOM 665 O O . PRO A 1 81 ? -15.775 4.590 0.749 1.00 97.38 81 PRO A O 1
ATOM 668 N N . TRP A 1 82 ? -13.943 4.377 -0.560 1.00 96.44 82 TRP A N 1
ATOM 669 C CA . TRP A 1 82 ? -14.041 2.946 -0.860 1.00 96.44 82 TRP A CA 1
ATOM 670 C C . TRP A 1 82 ? -13.557 2.017 0.256 1.00 96.44 82 TRP A C 1
ATOM 672 O O . TRP A 1 82 ? -13.887 0.834 0.250 1.00 96.44 82 TRP A O 1
ATOM 682 N N . TYR A 1 83 ? -12.774 2.506 1.221 1.00 98.00 83 TYR A N 1
ATOM 683 C CA . TYR A 1 83 ? -12.153 1.630 2.212 1.00 98.00 83 TYR A CA 1
ATOM 684 C C . TYR A 1 83 ? -13.145 1.226 3.303 1.00 98.00 83 TYR A C 1
ATOM 686 O O . TYR A 1 83 ? -13.742 2.067 3.982 1.00 98.00 83 TYR A O 1
ATOM 694 N N . ARG A 1 84 ? -13.307 -0.082 3.500 1.00 97.75 84 ARG A N 1
ATOM 695 C CA . ARG A 1 84 ? -14.113 -0.682 4.566 1.00 97.75 84 ARG A CA 1
ATOM 696 C C . ARG A 1 84 ? -13.402 -1.931 5.069 1.00 97.75 84 ARG A C 1
ATOM 698 O O . ARG A 1 84 ? -12.931 -2.735 4.269 1.00 97.75 84 ARG A O 1
ATOM 705 N N . VAL A 1 85 ? -13.344 -2.105 6.387 1.00 97.94 85 VAL A N 1
ATOM 706 C CA . VAL A 1 85 ? -12.764 -3.312 6.989 1.00 97.94 85 VAL A CA 1
ATOM 707 C C . VAL A 1 85 ? -13.660 -4.511 6.685 1.00 97.94 85 VAL A C 1
ATOM 709 O O . VAL A 1 85 ? -14.865 -4.465 6.939 1.00 97.94 85 VAL A O 1
ATOM 712 N N . LYS A 1 86 ? -13.072 -5.594 6.173 1.00 96.56 86 LYS A N 1
ATOM 713 C CA . LYS A 1 86 ? -13.746 -6.879 5.958 1.00 96.56 86 LYS A CA 1
ATOM 714 C C . LYS A 1 86 ? -13.265 -7.859 7.019 1.00 96.56 86 LYS A C 1
ATOM 716 O O . LYS A 1 86 ? -12.097 -8.225 7.038 1.00 96.56 86 LYS A O 1
ATOM 721 N N . ALA A 1 87 ? -14.173 -8.332 7.872 1.00 95.69 87 ALA A N 1
ATOM 722 C CA . ALA A 1 87 ? -13.845 -9.349 8.879 1.00 95.69 87 ALA A CA 1
ATOM 723 C C . ALA A 1 87 ? -13.340 -10.664 8.253 1.00 95.69 87 ALA A C 1
ATOM 725 O O . ALA A 1 87 ? -12.603 -11.407 8.888 1.00 95.69 87 ALA A O 1
ATOM 726 N N . SER A 1 88 ? -13.723 -10.933 7.001 1.00 95.25 88 SER A N 1
ATOM 727 C CA . SER A 1 88 ? -13.272 -12.084 6.218 1.00 95.25 88 SER A CA 1
ATOM 728 C C . SER A 1 88 ? -11.932 -11.878 5.506 1.00 95.25 88 SER A C 1
ATOM 730 O O . SER A 1 88 ? -11.514 -12.777 4.783 1.00 95.25 88 SER A O 1
ATOM 732 N N . TYR A 1 89 ? -11.278 -10.719 5.658 1.00 96.31 89 TYR A N 1
ATOM 733 C CA . TYR A 1 89 ? -9.990 -10.445 5.022 1.00 96.31 89 TYR A CA 1
ATOM 734 C C . TYR A 1 89 ? -8.956 -11.536 5.341 1.00 96.31 89 TYR A C 1
ATOM 736 O O . TYR A 1 89 ? -8.807 -11.963 6.487 1.00 96.31 89 TYR A O 1
ATOM 744 N N . SER A 1 90 ? -8.206 -11.938 4.319 1.00 95.50 90 SER A N 1
ATOM 745 C CA . SER A 1 90 ? -7.061 -12.837 4.421 1.00 95.50 90 SER A CA 1
ATOM 746 C C . SER A 1 90 ? -6.042 -12.463 3.349 1.00 95.50 90 SER A C 1
ATOM 748 O O . SER A 1 90 ? -6.432 -12.114 2.237 1.00 95.50 90 SER A O 1
ATOM 750 N N . ASP A 1 91 ? -4.750 -12.600 3.650 1.00 94.44 91 ASP A N 1
ATOM 751 C CA . ASP A 1 91 ? -3.675 -12.390 2.669 1.00 94.44 91 ASP A CA 1
ATOM 752 C C . ASP A 1 91 ? -3.771 -13.376 1.484 1.00 94.44 91 ASP A C 1
ATOM 754 O O . ASP A 1 91 ? -3.246 -13.100 0.415 1.00 94.44 91 ASP A O 1
ATOM 758 N N . ASN A 1 92 ? -4.526 -14.474 1.611 1.00 94.19 92 ASN A N 1
ATOM 759 C CA . ASN A 1 92 ? -4.818 -15.388 0.498 1.00 94.19 92 ASN A CA 1
ATOM 760 C C . ASN A 1 92 ? -5.714 -14.766 -0.591 1.00 94.19 92 ASN A C 1
ATOM 762 O O . ASN A 1 92 ? -5.935 -15.387 -1.626 1.00 94.19 92 ASN A O 1
ATOM 766 N N . MET A 1 93 ? -6.286 -13.582 -0.347 1.00 93.81 93 MET A N 1
ATOM 767 C CA . MET A 1 93 ? -7.040 -12.832 -1.356 1.00 93.81 93 MET A CA 1
ATOM 768 C C . MET A 1 93 ? -6.132 -12.101 -2.346 1.00 93.81 93 MET A C 1
ATOM 770 O O . MET A 1 93 ? -6.629 -11.658 -3.378 1.00 93.81 93 MET A O 1
ATOM 774 N N . LEU A 1 94 ? -4.846 -11.949 -2.016 1.00 91.88 94 LEU A N 1
ATOM 775 C CA . LEU A 1 94 ? -3.871 -11.267 -2.853 1.00 91.88 94 LEU A CA 1
ATOM 776 C C . LEU A 1 94 ? -3.625 -12.059 -4.135 1.00 91.88 94 LEU A C 1
ATOM 778 O O . LEU A 1 94 ? -3.504 -13.285 -4.130 1.00 91.88 94 LEU A O 1
ATOM 782 N N . THR A 1 95 ? -3.533 -11.336 -5.241 1.00 89.75 95 THR A N 1
ATOM 783 C CA . THR A 1 95 ? -3.176 -11.905 -6.538 1.00 89.75 95 THR A CA 1
ATOM 784 C C . THR A 1 95 ? -1.659 -12.108 -6.640 1.00 89.75 95 THR A C 1
ATOM 786 O O . THR A 1 95 ? -0.897 -11.484 -5.896 1.00 89.75 95 THR A O 1
ATOM 789 N N . PRO A 1 96 ? -1.174 -12.909 -7.604 1.00 86.06 96 PRO A N 1
ATOM 790 C CA . PRO A 1 96 ? 0.257 -12.970 -7.907 1.00 86.06 96 PRO A CA 1
ATOM 791 C C . PRO A 1 96 ? 0.872 -11.584 -8.173 1.00 86.06 96 PRO A C 1
ATOM 793 O O . PRO A 1 96 ? 1.934 -11.267 -7.644 1.00 86.06 96 PRO A O 1
ATOM 796 N N . VAL A 1 97 ? 0.147 -10.708 -8.879 1.00 86.19 97 VAL A N 1
ATOM 797 C CA . VAL A 1 97 ? 0.584 -9.330 -9.159 1.00 86.19 97 VAL A CA 1
ATOM 798 C C . VAL A 1 97 ? 0.714 -8.491 -7.886 1.00 86.19 97 VAL A C 1
ATOM 800 O O . VAL A 1 97 ? 1.624 -7.671 -7.768 1.00 86.19 97 VAL A O 1
ATOM 803 N N . ASP A 1 98 ? -0.155 -8.695 -6.896 1.00 93.19 98 ASP A N 1
ATOM 804 C CA . ASP A 1 98 ? 0.000 -8.028 -5.601 1.00 93.19 98 ASP A CA 1
ATOM 805 C C . ASP A 1 98 ? 1.286 -8.447 -4.906 1.00 93.19 98 ASP A C 1
ATOM 807 O O . ASP A 1 98 ? 1.981 -7.599 -4.350 1.00 93.19 98 ASP A O 1
ATOM 811 N N . HIS A 1 99 ? 1.619 -9.736 -4.950 1.00 88.56 99 HIS A N 1
ATOM 812 C CA . HIS A 1 99 ? 2.858 -10.240 -4.371 1.00 88.56 99 HIS A CA 1
ATOM 813 C C . HIS A 1 99 ? 4.091 -9.672 -5.083 1.00 88.56 99 HIS A C 1
ATOM 815 O O . HIS A 1 99 ? 5.008 -9.210 -4.398 1.00 88.56 99 HIS A O 1
ATOM 821 N N . GLU A 1 100 ? 4.084 -9.618 -6.419 1.00 85.31 100 GLU A N 1
ATOM 822 C CA . GLU A 1 100 ? 5.126 -8.962 -7.227 1.00 85.31 100 GLU A CA 1
ATOM 823 C C . GLU A 1 100 ? 5.304 -7.491 -6.810 1.00 85.31 100 GLU A C 1
ATOM 825 O O . GLU A 1 100 ? 6.409 -7.043 -6.488 1.00 85.31 100 GLU A O 1
ATOM 830 N N . ASN A 1 101 ? 4.202 -6.741 -6.731 1.00 90.69 101 ASN A N 1
ATOM 831 C CA . ASN A 1 101 ? 4.211 -5.334 -6.341 1.00 90.69 101 ASN A CA 1
ATOM 832 C C . ASN A 1 101 ? 4.696 -5.130 -4.900 1.00 90.69 101 ASN A C 1
ATOM 834 O O . ASN A 1 101 ? 5.491 -4.229 -4.639 1.00 90.69 101 ASN A O 1
ATOM 838 N N . ILE A 1 102 ? 4.243 -5.956 -3.951 1.00 91.25 102 ILE A N 1
ATOM 839 C CA . ILE A 1 102 ? 4.681 -5.901 -2.550 1.00 91.25 102 ILE A CA 1
ATOM 840 C C . ILE A 1 102 ? 6.189 -6.139 -2.461 1.00 91.25 102 ILE A C 1
ATOM 842 O O . ILE A 1 102 ? 6.871 -5.398 -1.750 1.00 91.25 102 ILE A O 1
ATOM 846 N N . ALA A 1 103 ? 6.707 -7.144 -3.172 1.00 85.25 103 ALA A N 1
ATOM 847 C CA . ALA A 1 103 ? 8.131 -7.455 -3.195 1.00 85.25 103 ALA A CA 1
ATOM 848 C C . ALA A 1 103 ? 8.946 -6.284 -3.763 1.00 85.25 103 ALA A C 1
ATOM 850 O O . ALA A 1 103 ? 9.918 -5.857 -3.138 1.00 85.25 103 ALA A O 1
ATOM 851 N N . MET A 1 104 ? 8.499 -5.702 -4.881 1.00 83.38 104 MET A N 1
ATOM 852 C CA . MET A 1 104 ? 9.141 -4.530 -5.475 1.00 83.38 104 MET A CA 1
ATOM 853 C C . MET A 1 104 ? 9.117 -3.325 -4.527 1.00 83.38 104 MET A C 1
ATOM 855 O O . MET A 1 104 ? 10.123 -2.646 -4.366 1.00 83.38 104 MET A O 1
ATOM 859 N N . ILE A 1 105 ? 8.003 -3.049 -3.845 1.00 88.06 105 ILE A N 1
ATOM 860 C CA . ILE A 1 105 ? 7.952 -1.933 -2.890 1.00 88.06 105 ILE A CA 1
ATOM 861 C C . ILE A 1 105 ? 8.896 -2.181 -1.706 1.00 88.06 105 ILE A C 1
ATOM 863 O O . ILE A 1 105 ? 9.618 -1.270 -1.295 1.00 88.06 105 ILE A O 1
ATOM 867 N N . LEU A 1 106 ? 8.936 -3.406 -1.169 1.00 85.75 106 LEU A N 1
ATOM 868 C CA . LEU A 1 106 ? 9.812 -3.756 -0.048 1.00 85.75 106 LEU A CA 1
ATOM 869 C C . LEU A 1 106 ? 11.295 -3.569 -0.382 1.00 85.75 106 LEU A C 1
ATOM 871 O O . LEU A 1 106 ? 12.025 -3.049 0.466 1.00 85.75 106 LEU A O 1
ATOM 875 N N . SER A 1 107 ? 11.718 -3.893 -1.608 1.00 81.81 107 SER A N 1
ATOM 876 C CA . SER A 1 107 ? 13.109 -3.690 -2.033 1.00 81.81 107 SER A CA 1
ATOM 877 C C . SER A 1 107 ? 13.501 -2.211 -2.122 1.00 81.81 107 SER A C 1
ATOM 879 O O . SER A 1 107 ? 14.683 -1.871 -2.064 1.00 81.81 107 SER A O 1
ATOM 881 N N . PHE A 1 108 ? 12.522 -1.305 -2.235 1.00 83.81 108 PHE A N 1
ATOM 882 C CA . PHE A 1 108 ? 12.734 0.141 -2.152 1.00 83.81 108 PHE A CA 1
ATOM 883 C C . PHE A 1 108 ? 12.604 0.673 -0.711 1.00 83.81 108 PHE A C 1
ATOM 885 O O . PHE A 1 108 ? 13.286 1.639 -0.375 1.00 83.81 108 PHE A O 1
ATOM 892 N N . GLU A 1 109 ? 11.768 0.065 0.145 1.00 84.06 109 GLU A N 1
ATOM 893 C CA . GLU A 1 109 ? 11.587 0.465 1.555 1.00 84.06 109 GLU A CA 1
ATOM 894 C C . GLU A 1 109 ? 12.800 0.124 2.427 1.00 84.06 109 GLU A C 1
ATOM 896 O O . GLU A 1 109 ? 13.190 0.910 3.295 1.00 84.06 109 GLU A O 1
ATOM 901 N N . ARG A 1 110 ? 13.331 -1.090 2.260 1.00 79.56 110 ARG A N 1
ATOM 902 C CA . ARG A 1 110 ? 14.373 -1.679 3.108 1.00 79.56 110 ARG A CA 1
ATOM 903 C C . ARG A 1 110 ? 15.376 -2.419 2.233 1.00 79.56 110 ARG A C 1
ATOM 905 O O . ARG A 1 110 ? 15.400 -3.649 2.266 1.00 79.56 110 ARG A O 1
ATOM 912 N N . PRO A 1 111 ? 16.195 -1.691 1.464 1.00 65.50 111 PRO A N 1
ATOM 913 C CA . PRO A 1 111 ? 17.157 -2.330 0.590 1.00 65.50 111 PRO A CA 1
ATOM 914 C C . PRO A 1 111 ? 18.084 -3.247 1.398 1.00 65.50 111 PRO A C 1
ATOM 916 O O . PRO A 1 111 ? 18.804 -2.808 2.299 1.00 65.50 111 PRO A O 1
ATOM 919 N N . SER A 1 112 ? 18.044 -4.546 1.105 1.00 62.78 112 SER A N 1
ATOM 920 C CA . SER A 1 112 ? 19.078 -5.474 1.557 1.00 62.78 112 SER A CA 1
ATOM 921 C C . SER A 1 112 ? 20.331 -5.295 0.693 1.00 62.78 112 SER A C 1
ATOM 923 O O . SER A 1 112 ? 20.247 -4.845 -0.444 1.00 62.78 112 SER A O 1
ATOM 925 N N . ARG A 1 113 ? 21.519 -5.685 1.178 1.00 55.69 113 ARG A N 1
ATOM 926 C CA . ARG A 1 113 ? 22.778 -5.534 0.412 1.00 55.69 113 ARG A CA 1
ATOM 927 C C . ARG A 1 113 ? 22.734 -6.211 -0.975 1.00 55.69 113 ARG A C 1
ATOM 929 O O . ARG A 1 113 ? 23.422 -5.760 -1.886 1.00 55.69 113 ARG A O 1
ATOM 936 N N . ASN A 1 114 ? 21.931 -7.268 -1.131 1.00 57.31 114 ASN A N 1
ATOM 937 C CA . ASN A 1 114 ? 21.702 -7.948 -2.410 1.00 57.31 114 ASN A CA 1
ATOM 938 C C . ASN A 1 114 ? 20.627 -7.241 -3.255 1.00 57.31 114 ASN A C 1
ATOM 940 O O . ASN A 1 114 ? 20.794 -7.106 -4.464 1.00 57.31 114 ASN A O 1
ATOM 944 N N . GLU A 1 115 ? 19.558 -6.742 -2.635 1.00 52.78 115 GLU A N 1
ATOM 945 C CA . GLU A 1 115 ? 18.508 -5.982 -3.324 1.00 52.78 115 GLU A CA 1
ATOM 946 C C . GLU A 1 115 ? 18.963 -4.589 -3.750 1.00 52.78 115 GLU A C 1
ATOM 948 O O . GLU A 1 115 ? 18.488 -4.101 -4.760 1.00 52.78 115 GLU A O 1
ATOM 953 N N . ASP A 1 116 ? 19.926 -3.971 -3.067 1.00 60.09 116 ASP A N 1
ATOM 954 C CA . ASP A 1 116 ? 20.598 -2.751 -3.524 1.00 60.09 116 ASP A CA 1
ATOM 955 C C . ASP A 1 116 ? 21.311 -2.970 -4.858 1.00 60.09 116 ASP A C 1
ATOM 957 O O . ASP A 1 116 ? 21.298 -2.099 -5.730 1.00 60.09 116 ASP A O 1
ATOM 961 N N . ALA A 1 117 ? 21.949 -4.133 -5.019 1.00 55.97 117 ALA A N 1
ATOM 962 C CA . ALA A 1 117 ? 22.607 -4.503 -6.261 1.00 55.97 117 ALA A CA 1
ATOM 963 C C . ALA A 1 117 ? 21.572 -4.758 -7.362 1.00 55.97 117 ALA A C 1
ATOM 965 O O . ALA A 1 117 ? 21.728 -4.228 -8.455 1.00 55.97 117 ALA A O 1
ATOM 966 N N . VAL A 1 118 ? 20.487 -5.481 -7.065 1.00 55.12 118 VAL A N 1
ATOM 967 C CA . VAL A 1 118 ? 19.380 -5.701 -8.013 1.00 55.12 118 VAL A CA 1
ATOM 968 C C . VAL A 1 118 ? 18.673 -4.391 -8.359 1.00 55.12 118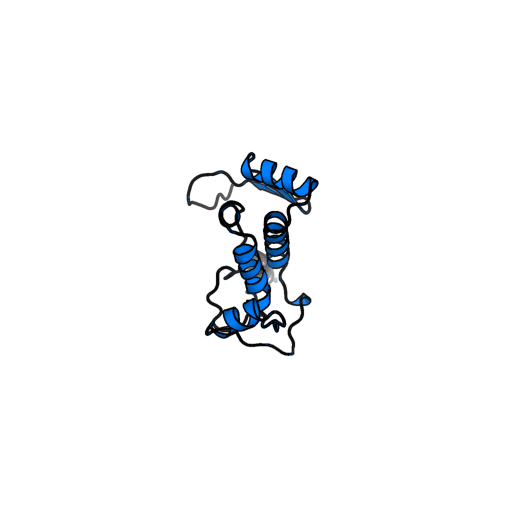 VAL A C 1
ATOM 970 O O . VAL A 1 118 ? 18.435 -4.133 -9.526 1.00 55.12 118 VAL A O 1
ATOM 973 N N . ARG A 1 119 ? 18.404 -3.515 -7.390 1.00 60.62 119 ARG A N 1
ATOM 974 C CA . ARG A 1 119 ? 17.814 -2.186 -7.590 1.00 60.62 119 ARG A CA 1
ATOM 975 C C . ARG A 1 119 ? 18.696 -1.336 -8.492 1.00 60.62 119 ARG A C 1
ATOM 977 O O . ARG A 1 119 ? 18.185 -0.735 -9.427 1.00 60.62 119 ARG A O 1
ATOM 984 N N . ARG A 1 120 ? 20.007 -1.285 -8.231 1.00 62.06 120 ARG A N 1
ATOM 985 C CA . ARG A 1 120 ? 20.948 -0.593 -9.121 1.00 62.06 120 ARG A CA 1
ATOM 986 C C . ARG A 1 120 ? 20.940 -1.219 -10.503 1.00 62.06 120 ARG A C 1
ATOM 988 O O . ARG A 1 120 ? 20.863 -0.480 -11.460 1.00 62.06 120 ARG A O 1
ATOM 995 N N . LEU A 1 121 ? 20.949 -2.545 -10.611 1.00 57.19 121 LEU A N 1
ATOM 996 C CA . LEU A 1 121 ? 20.885 -3.232 -11.898 1.00 57.19 121 LEU A CA 1
ATOM 997 C C . LEU A 1 121 ? 19.568 -2.986 -12.638 1.00 57.19 121 LEU A C 1
ATOM 999 O O . LEU A 1 121 ? 19.623 -2.861 -13.839 1.00 57.19 121 LEU A O 1
ATOM 1003 N N . VAL A 1 122 ? 18.423 -2.877 -11.967 1.00 56.78 122 VAL A N 1
ATOM 1004 C CA . VAL A 1 122 ? 17.117 -2.598 -12.593 1.00 56.78 122 VAL A CA 1
ATOM 1005 C C . VAL A 1 122 ? 16.981 -1.126 -12.997 1.00 56.78 122 VAL A C 1
ATOM 1007 O O . VAL A 1 122 ? 16.329 -0.813 -13.984 1.00 56.78 122 VAL A O 1
ATOM 1010 N N . LEU A 1 123 ? 17.580 -0.206 -12.236 1.00 61.88 123 LEU A N 1
ATOM 1011 C CA . LEU A 1 123 ? 17.609 1.219 -12.589 1.00 61.88 123 LEU A CA 1
ATOM 1012 C C . LEU A 1 123 ? 18.659 1.529 -13.671 1.00 61.88 123 LEU A C 1
ATOM 1014 O O . LEU A 1 123 ? 18.481 2.469 -14.433 1.00 61.88 123 LEU A O 1
ATOM 1018 N N . ASP A 1 124 ? 19.743 0.753 -13.730 1.00 58.16 124 ASP A N 1
ATOM 1019 C CA . ASP A 1 124 ? 20.872 0.937 -14.656 1.00 58.16 124 ASP A CA 1
ATOM 1020 C C . ASP A 1 124 ? 20.774 0.025 -15.896 1.00 58.16 124 ASP A C 1
ATOM 1022 O O . ASP A 1 124 ? 21.396 0.273 -16.927 1.00 58.16 124 ASP A O 1
ATOM 1026 N N . ARG A 1 125 ? 19.978 -1.046 -15.819 1.00 49.72 125 ARG A N 1
ATOM 1027 C CA . ARG A 1 125 ? 19.726 -2.006 -16.893 1.00 49.72 125 ARG A CA 1
ATOM 1028 C C . ARG A 1 125 ? 18.233 -2.287 -16.972 1.00 49.72 125 ARG A C 1
ATOM 1030 O O . ARG A 1 125 ? 17.574 -2.640 -16.004 1.00 49.72 125 ARG A O 1
ATOM 1037 N N . ILE A 1 126 ? 17.762 -2.191 -18.197 1.00 52.41 126 ILE A N 1
ATOM 1038 C CA . ILE A 1 126 ? 16.405 -2.288 -18.723 1.00 52.41 126 ILE A CA 1
ATOM 1039 C C . ILE A 1 126 ? 15.741 -3.659 -18.429 1.00 52.41 126 ILE A C 1
ATOM 1041 O O . ILE A 1 126 ? 14.777 -4.004 -19.082 1.00 52.41 126 ILE A O 1
ATOM 1045 N N . GLU A 1 127 ? 16.225 -4.506 -17.510 1.00 50.59 127 GLU A N 1
ATOM 1046 C CA . GLU A 1 127 ? 15.785 -5.907 -17.394 1.00 50.59 127 GLU A CA 1
ATOM 1047 C C . GLU A 1 127 ? 15.681 -6.397 -15.937 1.00 50.59 127 GLU A C 1
ATOM 1049 O O . GLU A 1 127 ? 16.632 -6.302 -15.159 1.00 50.59 127 GLU A O 1
ATOM 1054 N N . TYR A 1 128 ? 14.535 -6.986 -15.580 1.00 49.38 128 TYR A N 1
ATOM 1055 C CA . TYR A 1 128 ? 14.304 -7.740 -14.340 1.00 49.38 128 TYR A CA 1
ATOM 1056 C C . TYR A 1 128 ? 14.115 -9.226 -14.665 1.00 49.38 128 TYR A C 1
ATOM 1058 O O . TYR A 1 128 ? 13.512 -9.551 -15.679 1.00 49.38 128 TYR A O 1
ATOM 1066 N N . THR A 1 129 ? 14.602 -10.151 -13.832 1.00 41.44 129 THR A N 1
ATOM 1067 C CA . THR A 1 129 ? 14.275 -11.585 -13.958 1.00 41.44 129 THR A CA 1
ATOM 1068 C C . THR A 1 129 ? 13.850 -12.158 -12.608 1.00 41.44 129 THR A C 1
ATOM 1070 O O . THR A 1 129 ? 14.636 -12.141 -11.660 1.00 41.44 129 THR A O 1
ATOM 1073 N N . GLY A 1 130 ? 12.620 -12.670 -12.536 1.00 39.84 130 GLY A N 1
ATOM 1074 C CA . GLY A 1 130 ? 12.010 -13.326 -11.374 1.00 39.84 130 GLY A CA 1
ATOM 1075 C C . GLY A 1 130 ? 11.090 -14.456 -11.846 1.00 39.84 130 GLY A C 1
ATOM 1076 O O . GLY A 1 130 ? 10.547 -14.377 -12.941 1.00 39.84 130 GLY A O 1
ATOM 1077 N N . ASP A 1 131 ? 10.998 -15.551 -11.086 1.00 40.25 131 ASP A N 1
ATOM 1078 C CA . ASP A 1 131 ? 10.183 -16.744 -11.404 1.00 40.25 131 ASP A CA 1
ATOM 1079 C C . ASP A 1 131 ? 10.432 -17.401 -12.780 1.00 40.25 131 ASP A C 1
ATOM 1081 O O . ASP A 1 131 ? 9.616 -18.168 -13.286 1.00 40.25 131 ASP A O 1
ATOM 1085 N N . GLY A 1 132 ? 11.614 -17.172 -13.362 1.00 43.66 132 GLY A N 1
ATOM 1086 C CA . GLY A 1 132 ? 12.003 -17.724 -14.663 1.00 43.66 132 GLY A CA 1
ATOM 1087 C C . GLY A 1 132 ? 11.595 -16.868 -15.863 1.00 43.66 132 GLY A C 1
ATOM 1088 O O . GLY A 1 132 ? 11.840 -17.281 -16.994 1.00 43.66 132 GLY A O 1
ATOM 1089 N N . GLU A 1 133 ? 11.039 -15.676 -15.637 1.00 37.22 133 GLU A N 1
ATOM 1090 C CA . GLU A 1 133 ? 10.675 -14.730 -16.692 1.00 37.22 133 GLU A CA 1
ATOM 1091 C C . GLU A 1 133 ? 11.560 -13.482 -16.648 1.00 37.22 133 GLU A C 1
ATOM 1093 O O . GLU A 1 133 ? 11.820 -12.928 -15.579 1.00 37.22 133 GLU A O 1
ATOM 1098 N N . THR A 1 134 ? 12.025 -13.036 -17.820 1.00 44.16 134 THR A N 1
ATOM 1099 C CA . THR A 1 134 ? 12.786 -11.792 -17.991 1.00 44.16 134 THR A CA 1
ATOM 1100 C C . THR A 1 134 ? 11.862 -10.701 -18.520 1.00 44.16 134 THR A C 1
ATOM 1102 O O . THR A 1 134 ? 11.331 -10.809 -19.624 1.00 44.16 134 THR A O 1
ATOM 1105 N N . VAL A 1 135 ? 11.683 -9.636 -17.744 1.00 50.00 135 VAL A N 1
ATOM 1106 C CA . VAL A 1 135 ? 10.892 -8.460 -18.108 1.00 50.00 135 VAL A CA 1
ATOM 1107 C C . VAL A 1 135 ? 11.838 -7.344 -18.531 1.00 50.00 135 VAL A C 1
ATOM 1109 O O . VAL A 1 135 ? 12.636 -6.880 -17.717 1.00 50.00 135 VAL A O 1
ATOM 1112 N N . VAL A 1 136 ? 11.742 -6.924 -19.795 1.00 51.28 136 VAL A N 1
ATOM 1113 C CA . VAL A 1 136 ? 12.532 -5.826 -20.371 1.00 51.28 136 VAL A CA 1
ATOM 1114 C C . VAL A 1 136 ? 11.695 -4.543 -20.377 1.00 51.28 136 VAL A C 1
ATOM 1116 O O . VAL A 1 136 ? 10.642 -4.494 -21.008 1.00 51.28 136 VAL A O 1
ATOM 1119 N N . PHE A 1 137 ? 12.151 -3.503 -19.688 1.00 50.84 137 PHE A N 1
ATOM 1120 C CA . PHE A 1 137 ? 11.498 -2.200 -19.587 1.00 50.84 137 PHE A CA 1
ATOM 1121 C C . PHE A 1 137 ? 12.236 -1.154 -20.421 1.00 50.84 137 PHE A C 1
ATOM 1123 O O . PHE A 1 137 ? 12.936 -0.311 -19.865 1.00 50.84 137 PHE A O 1
ATOM 1130 N N . SER A 1 138 ? 12.142 -1.237 -21.755 1.00 41.44 138 SER A N 1
ATOM 1131 C CA . SER A 1 138 ? 12.741 -0.223 -22.633 1.00 41.44 138 SER A CA 1
ATOM 1132 C C . SER A 1 138 ? 12.093 1.122 -22.360 1.00 41.44 138 SER A C 1
ATOM 1134 O O . SER A 1 138 ? 10.880 1.275 -22.516 1.00 41.44 138 SER A O 1
ATOM 1136 N N . ASP A 1 139 ? 12.920 2.064 -21.925 1.00 44.94 139 ASP A N 1
ATOM 1137 C CA . ASP A 1 139 ? 12.529 3.447 -21.742 1.00 44.94 139 ASP A CA 1
ATOM 1138 C C . ASP A 1 139 ? 11.956 3.995 -23.058 1.00 44.94 139 ASP A C 1
ATOM 1140 O O . ASP A 1 139 ? 12.358 3.582 -24.147 1.00 44.94 139 ASP A O 1
ATOM 1144 N N . GLU A 1 140 ? 11.032 4.939 -22.918 1.00 37.09 140 GLU A N 1
ATOM 1145 C CA . GLU A 1 140 ? 10.302 5.643 -23.979 1.00 37.09 140 GLU A CA 1
ATOM 1146 C C . GLU A 1 140 ? 8.990 4.998 -24.480 1.00 37.09 140 GLU A C 1
ATOM 1148 O O . GLU A 1 140 ? 8.928 4.250 -25.445 1.00 37.09 140 GLU A O 1
ATOM 1153 N N . THR A 1 141 ? 7.901 5.516 -23.901 1.00 35.12 141 THR A N 1
ATOM 1154 C CA . THR A 1 141 ? 6.673 5.923 -24.611 1.00 35.12 141 THR A CA 1
ATOM 1155 C C . THR A 1 141 ? 5.764 4.818 -25.178 1.00 35.12 141 THR A C 1
ATOM 1157 O O . THR A 1 141 ? 6.120 4.054 -26.059 1.00 35.12 141 THR A O 1
ATOM 1160 N N . TYR A 1 142 ? 4.514 4.817 -24.698 1.00 37.34 142 TYR A N 1
ATOM 1161 C CA . TYR A 1 142 ? 3.286 4.352 -25.366 1.00 37.34 142 TYR A CA 1
ATOM 1162 C C . TYR A 1 142 ? 3.480 3.816 -26.809 1.00 37.34 142 TYR A C 1
ATOM 1164 O O . TYR A 1 142 ? 3.732 4.625 -27.697 1.00 37.34 142 TYR A O 1
ATOM 1172 N N . LEU A 1 143 ? 3.288 2.505 -27.057 1.00 33.00 143 LEU A N 1
ATOM 1173 C CA . LEU A 1 143 ? 2.337 1.944 -28.045 1.00 33.00 143 LEU A CA 1
ATOM 1174 C C . LEU A 1 143 ? 2.618 0.486 -28.489 1.00 33.00 143 LEU A C 1
ATOM 1176 O O . LEU A 1 143 ? 3.700 0.144 -28.944 1.00 33.00 143 LEU A O 1
ATOM 1180 N N . MET A 1 144 ? 1.509 -0.267 -28.535 1.00 28.55 144 MET A N 1
ATOM 1181 C CA . MET A 1 144 ? 1.134 -1.285 -29.536 1.00 28.55 144 MET A CA 1
ATOM 1182 C C . MET A 1 144 ? 1.641 -2.723 -29.363 1.00 28.55 144 MET A C 1
ATOM 1184 O O . MET A 1 144 ? 2.820 -3.041 -29.451 1.00 28.55 144 MET A O 1
ATOM 1188 N N . TRP A 1 145 ? 0.651 -3.609 -29.215 1.00 31.92 145 TRP A N 1
ATOM 1189 C CA . TRP A 1 145 ? 0.729 -5.046 -29.436 1.00 31.92 145 TRP A CA 1
ATOM 1190 C C . TRP A 1 145 ? 1.500 -5.365 -30.723 1.00 31.92 145 TRP A C 1
ATOM 1192 O O . TRP A 1 145 ? 1.080 -4.958 -31.806 1.00 31.92 145 TRP A O 1
ATOM 1202 N N . TYR A 1 146 ? 2.563 -6.158 -30.613 1.00 27.36 146 TYR A N 1
ATOM 1203 C CA . TYR A 1 146 ? 3.093 -6.915 -31.742 1.00 27.36 146 TYR A CA 1
ATOM 1204 C C . TYR A 1 146 ? 2.576 -8.352 -31.636 1.00 27.36 146 TYR A C 1
ATOM 1206 O O . TYR A 1 146 ? 3.025 -9.130 -30.797 1.00 27.36 146 TYR A O 1
ATOM 1214 N N . HIS A 1 147 ? 1.612 -8.699 -32.489 1.00 35.88 147 HIS A N 1
ATOM 1215 C CA . HIS A 1 147 ? 1.514 -10.073 -32.975 1.00 35.88 147 HIS A CA 1
ATOM 1216 C C . HIS A 1 147 ? 2.609 -10.256 -34.033 1.00 35.88 147 HIS A C 1
ATOM 1218 O O . HIS A 1 147 ? 2.801 -9.367 -34.865 1.00 35.88 147 HIS A O 1
ATOM 1224 N N . GLY A 1 148 ? 3.347 -11.365 -33.938 1.00 38.91 148 GLY A N 1
ATOM 1225 C CA . GLY A 1 148 ? 4.344 -11.766 -34.935 1.00 38.91 148 GLY A CA 1
ATOM 1226 C C . GLY A 1 148 ? 3.740 -12.181 -36.269 1.00 38.91 148 GLY A C 1
ATOM 1227 O O . GLY A 1 148 ? 2.509 -12.408 -36.326 1.00 38.91 148 GLY A O 1
#

Radius of gyration: 20.01 Å; chains: 1; bounding box: 47×48×56 Å

Foldseek 3Di:
DDDPDDPVVVVVVVVPPDPLVQLPQFFPPDPDDCHSLDADDLVVLPPDDLVRLVLVLVVQQQRNQDDDPDPVNNVVSVPPPRGHHDPPRDPVSHDPSSVNRNVSSVCSNPPDPVSVVVSCCVVVAQWDDDPRDIHGRDDDDDDDDDDD

pLDDT: mean 73.37, std 23.59, range [27.36, 98.5]